Protein AF-A0A1M4LHS8-F1 (afdb_monomer_lite)

Structure (mmCIF, N/CA/C/O backbone):
data_AF-A0A1M4LHS8-F1
#
_entry.id   AF-A0A1M4LHS8-F1
#
loop_
_atom_site.group_PDB
_atom_site.id
_atom_site.type_symbol
_atom_site.label_atom_id
_atom_site.label_alt_id
_atom_site.label_comp_id
_atom_site.label_asym_id
_atom_site.label_entity_id
_atom_site.label_seq_id
_atom_site.pdbx_PDB_ins_code
_atom_site.Cartn_x
_atom_site.Cartn_y
_atom_site.Cartn_z
_atom_site.occupancy
_atom_site.B_iso_or_equiv
_atom_site.auth_seq_id
_atom_site.auth_comp_id
_atom_site.auth_asym_id
_atom_site.auth_atom_id
_atom_site.pdbx_PDB_model_num
ATOM 1 N N . MET A 1 1 ? -9.197 -25.760 8.493 1.00 36.19 1 MET A N 1
ATOM 2 C CA . MET A 1 1 ? -7.741 -25.864 8.741 1.00 36.19 1 MET A CA 1
ATOM 3 C C . MET A 1 1 ? -7.228 -24.480 9.116 1.00 36.19 1 MET A C 1
ATOM 5 O O . MET A 1 1 ? -7.525 -23.535 8.401 1.00 36.19 1 MET A O 1
ATOM 9 N N . LYS A 1 2 ? -6.586 -24.342 10.282 1.00 36.16 2 LYS A N 1
ATOM 10 C CA . LYS A 1 2 ? -6.091 -23.074 10.845 1.00 36.16 2 LYS A CA 1
ATOM 11 C C . LYS A 1 2 ? -4.640 -22.877 10.395 1.00 36.16 2 LYS A C 1
ATOM 13 O O . LYS A 1 2 ? -3.840 -23.763 10.670 1.00 36.16 2 LYS A O 1
ATOM 18 N N . PHE A 1 3 ? -4.295 -21.753 9.768 1.00 34.22 3 PHE A N 1
ATOM 19 C CA . PHE A 1 3 ? -2.891 -21.402 9.527 1.00 34.22 3 PHE A CA 1
ATOM 20 C C . PHE A 1 3 ? -2.610 -19.955 9.921 1.00 34.22 3 PHE A C 1
ATOM 22 O O . PHE A 1 3 ? -2.906 -18.997 9.216 1.00 34.22 3 PHE A O 1
ATOM 29 N N . THR A 1 4 ? -2.045 -19.851 11.116 1.00 42.25 4 THR A N 1
ATOM 30 C CA . THR A 1 4 ? -1.345 -18.716 11.702 1.00 42.25 4 THR A CA 1
ATOM 31 C C . THR A 1 4 ? -0.142 -18.351 10.827 1.00 42.25 4 THR A C 1
ATOM 33 O O . THR A 1 4 ? 0.730 -19.189 10.613 1.00 42.25 4 THR A O 1
ATOM 36 N N . ALA A 1 5 ? -0.055 -17.109 10.349 1.00 36.31 5 ALA A N 1
ATOM 37 C CA . ALA A 1 5 ? 1.145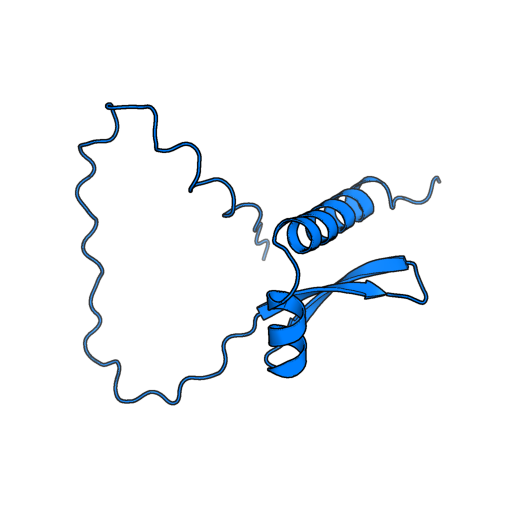 -16.594 9.689 1.00 36.31 5 ALA A CA 1
ATOM 38 C C . ALA A 1 5 ? 1.355 -15.121 10.064 1.00 36.31 5 ALA A C 1
ATOM 40 O O . ALA A 1 5 ? 0.913 -14.208 9.374 1.00 36.31 5 ALA A O 1
ATOM 41 N N . ILE A 1 6 ? 2.027 -14.904 11.194 1.00 45.03 6 ILE A N 1
ATOM 42 C CA . ILE A 1 6 ? 2.579 -13.608 11.591 1.00 45.03 6 ILE A CA 1
ATOM 43 C C . ILE A 1 6 ? 4.090 -13.791 11.783 1.00 45.03 6 ILE A C 1
ATOM 45 O O . ILE A 1 6 ? 4.525 -14.750 12.412 1.00 45.03 6 ILE A O 1
ATOM 49 N N . ALA A 1 7 ? 4.838 -12.807 11.276 1.00 40.72 7 ALA A N 1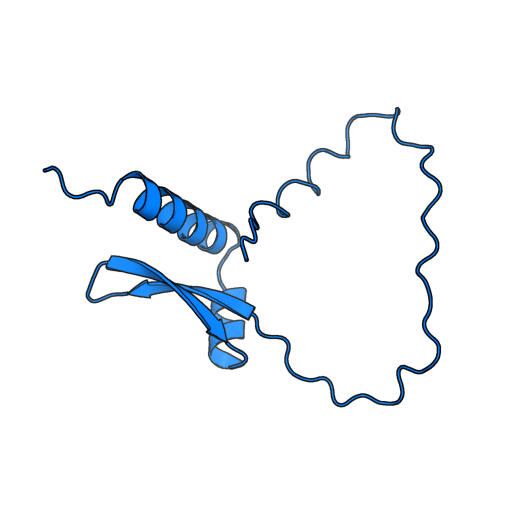
ATOM 50 C CA . ALA A 1 7 ? 6.229 -12.458 11.580 1.00 40.72 7 ALA A CA 1
ATOM 51 C C . ALA A 1 7 ? 7.365 -13.269 10.924 1.00 40.72 7 ALA A C 1
ATOM 53 O O . ALA A 1 7 ? 7.942 -14.175 11.514 1.00 40.72 7 ALA A O 1
ATOM 54 N N . LEU A 1 8 ? 7.836 -12.783 9.767 1.00 45.28 8 LEU A N 1
ATOM 55 C CA . LEU A 1 8 ? 9.219 -12.990 9.302 1.00 45.28 8 LEU A CA 1
ATOM 56 C C . LEU A 1 8 ? 9.909 -11.685 8.856 1.00 45.28 8 LEU A C 1
ATOM 58 O O . LEU A 1 8 ? 10.724 -11.695 7.939 1.00 45.28 8 LEU A O 1
ATOM 62 N N . LEU A 1 9 ? 9.641 -10.554 9.524 1.00 40.28 9 LEU A N 1
ATOM 63 C CA . LEU A 1 9 ? 10.369 -9.297 9.257 1.00 40.28 9 LEU A CA 1
ATOM 64 C C . LEU A 1 9 ? 11.315 -8.824 10.378 1.00 40.28 9 LEU A C 1
ATOM 66 O O . LEU A 1 9 ? 11.916 -7.765 10.253 1.00 40.28 9 LEU A O 1
ATOM 70 N N . GLY A 1 10 ? 11.509 -9.603 11.449 1.00 35.22 10 GLY A N 1
ATOM 71 C CA . GLY A 1 10 ? 12.373 -9.207 12.578 1.00 35.22 10 GLY A CA 1
ATOM 72 C C . GLY A 1 10 ? 13.808 -9.758 12.564 1.00 35.22 10 GLY A C 1
ATOM 73 O O . GLY A 1 10 ? 14.663 -9.275 13.302 1.00 35.22 10 GLY A O 1
ATOM 74 N N . ALA A 1 11 ? 14.115 -10.768 11.745 1.00 44.84 11 ALA A N 1
ATOM 75 C CA . ALA A 1 11 ? 15.318 -11.585 11.957 1.00 44.84 11 ALA A CA 1
ATOM 76 C C . ALA A 1 11 ? 16.637 -10.991 11.418 1.00 44.84 11 ALA A C 1
ATOM 78 O O . ALA A 1 11 ? 17.701 -11.544 11.685 1.00 44.84 11 ALA A O 1
ATOM 79 N N . ARG A 1 12 ? 16.617 -9.881 10.665 1.00 47.28 12 ARG A N 1
ATOM 80 C CA . ARG A 1 12 ? 17.836 -9.367 10.003 1.00 47.28 12 ARG A CA 1
ATOM 81 C C . ARG A 1 12 ? 18.603 -8.280 10.761 1.00 47.28 12 ARG A C 1
ATOM 83 O O . ARG A 1 12 ? 19.728 -7.986 10.369 1.00 47.28 12 ARG A O 1
ATOM 90 N N . VAL A 1 13 ? 18.065 -7.719 11.848 1.00 42.91 13 VAL A N 1
ATOM 91 C CA . VAL A 1 13 ? 18.705 -6.570 12.533 1.00 42.91 13 VAL A CA 1
ATOM 92 C C . VAL A 1 13 ? 19.318 -6.922 13.899 1.00 42.91 13 VAL A C 1
ATOM 94 O O . VAL A 1 13 ? 20.278 -6.281 14.314 1.00 42.91 13 VAL A O 1
ATOM 97 N N . LEU A 1 14 ? 18.879 -7.996 14.566 1.00 43.91 14 LEU A N 1
ATOM 98 C CA . LEU A 1 14 ? 19.375 -8.369 15.906 1.00 43.91 14 LEU A CA 1
ATOM 99 C C . LEU A 1 14 ? 20.565 -9.348 15.923 1.00 43.91 14 LEU A C 1
ATOM 101 O O . LEU A 1 14 ? 21.175 -9.555 16.969 1.00 43.91 14 LEU A O 1
ATOM 105 N N . ALA A 1 15 ? 20.966 -9.909 14.780 1.00 44.12 15 ALA A N 1
ATOM 106 C CA . ALA A 1 15 ? 22.022 -10.929 14.724 1.00 44.12 15 ALA A CA 1
ATOM 107 C C . ALA A 1 15 ? 23.469 -10.382 14.776 1.00 44.12 15 ALA A C 1
ATOM 109 O O . ALA A 1 15 ? 24.413 -11.148 14.611 1.00 44.12 15 ALA A O 1
ATOM 110 N N . ARG A 1 16 ? 23.683 -9.075 15.000 1.00 50.06 16 ARG A N 1
ATOM 111 C CA . ARG A 1 16 ? 25.036 -8.472 15.015 1.00 50.06 16 ARG A CA 1
ATOM 112 C C . ARG A 1 16 ? 25.711 -8.390 16.391 1.00 50.06 16 ARG A C 1
ATOM 114 O O . ARG A 1 16 ? 26.812 -7.859 16.470 1.00 50.06 16 ARG A O 1
ATOM 121 N N . ARG A 1 17 ? 25.099 -8.878 17.478 1.00 47.66 17 ARG A N 1
ATOM 122 C CA . ARG A 1 17 ? 25.655 -8.688 18.837 1.00 47.66 17 ARG A CA 1
ATOM 123 C C . ARG A 1 17 ? 25.615 -9.907 19.763 1.00 47.66 17 ARG A C 1
ATOM 125 O O . ARG A 1 17 ? 25.490 -9.730 20.965 1.00 47.66 17 ARG A O 1
ATOM 132 N N . HIS A 1 18 ? 25.772 -11.135 19.264 1.00 42.31 18 HIS A N 1
ATOM 133 C CA . HIS A 1 18 ? 26.091 -12.252 20.167 1.00 42.31 18 HIS A CA 1
ATOM 134 C C . HIS A 1 18 ? 27.027 -13.290 19.528 1.00 42.31 18 HIS A C 1
ATOM 136 O O . HIS A 1 18 ? 26.640 -13.939 18.559 1.00 42.31 18 HIS A O 1
ATOM 142 N N . PRO A 1 19 ? 28.225 -13.530 20.097 1.00 44.09 19 PRO A N 1
ATOM 143 C CA . PRO A 1 19 ? 29.186 -14.501 19.568 1.00 44.09 19 PRO A CA 1
ATOM 144 C C . PRO A 1 19 ? 28.834 -15.968 19.886 1.00 44.09 19 PRO A C 1
ATOM 146 O O . PRO A 1 19 ? 29.608 -16.860 19.563 1.00 44.09 19 PRO A O 1
ATOM 149 N N . LYS A 1 20 ? 27.677 -16.253 20.506 1.00 42.97 20 LYS A N 1
ATOM 150 C CA . LYS A 1 20 ? 27.291 -17.614 20.939 1.00 42.97 20 LYS A CA 1
ATOM 151 C C . LYS A 1 20 ? 26.520 -18.450 19.901 1.00 42.97 20 LYS A C 1
ATOM 153 O O . LYS A 1 20 ? 26.162 -19.579 20.204 1.00 42.97 20 LYS A O 1
ATOM 158 N N . TYR A 1 21 ? 26.292 -17.938 18.689 1.00 49.59 21 TYR A N 1
ATOM 159 C CA . TYR A 1 21 ? 25.602 -18.660 17.602 1.00 49.59 21 TYR A CA 1
ATOM 160 C C . TYR A 1 21 ? 26.526 -19.001 16.414 1.00 49.59 21 TYR A C 1
ATOM 162 O O . TYR A 1 21 ? 26.073 -19.127 15.281 1.00 49.59 21 TYR A O 1
ATOM 170 N N . SER A 1 22 ? 27.835 -19.147 16.648 1.00 46.12 22 SER A N 1
ATOM 171 C CA . SER A 1 22 ? 28.830 -19.449 15.604 1.00 46.12 22 SER A CA 1
ATOM 172 C C . SER A 1 22 ? 28.962 -20.937 15.242 1.00 46.12 22 SER A C 1
ATOM 174 O O . SER A 1 22 ? 29.774 -21.279 14.388 1.00 46.12 22 SER A O 1
ATOM 176 N N . GLN A 1 23 ? 28.166 -21.832 15.833 1.00 50.81 23 GLN A N 1
ATOM 177 C CA . GLN A 1 23 ? 28.193 -23.264 15.512 1.00 50.81 23 GLN A CA 1
ATOM 178 C C . GLN A 1 23 ? 26.786 -23.833 15.355 1.00 50.81 23 GLN A C 1
ATOM 180 O O . GLN A 1 23 ? 26.307 -24.613 16.172 1.00 50.81 23 GLN A O 1
ATOM 185 N N . MET A 1 24 ? 26.117 -23.461 14.268 1.00 42.50 24 MET A N 1
ATOM 186 C CA . MET A 1 24 ? 25.008 -24.258 13.757 1.00 42.50 24 MET A CA 1
ATOM 187 C C . MET A 1 24 ? 25.429 -24.758 12.373 1.00 42.50 24 MET A C 1
ATOM 189 O O . MET A 1 24 ? 25.693 -23.926 11.501 1.00 42.50 24 MET A O 1
ATOM 193 N N . PRO A 1 25 ? 25.586 -26.079 12.158 1.00 47.19 25 PRO A N 1
ATOM 194 C CA . PRO A 1 25 ? 25.985 -26.591 10.857 1.00 47.19 25 PRO A CA 1
ATOM 195 C C . PRO A 1 25 ? 24.916 -26.193 9.842 1.00 47.19 25 PRO A C 1
ATOM 197 O O . PRO A 1 25 ? 23.724 -26.439 10.047 1.00 47.19 25 PRO A O 1
ATOM 200 N N . ALA A 1 26 ? 25.343 -25.523 8.770 1.00 57.06 26 ALA A N 1
ATOM 201 C CA . ALA A 1 26 ? 24.468 -25.131 7.680 1.00 57.06 26 ALA A CA 1
ATOM 202 C C . ALA A 1 26 ? 23.751 -26.382 7.162 1.00 57.06 26 ALA A C 1
ATOM 204 O O . ALA A 1 26 ? 24.375 -27.293 6.620 1.00 57.06 26 ALA A O 1
ATOM 205 N N . ARG A 1 27 ? 22.433 -26.443 7.373 1.00 51.22 27 ARG A N 1
ATOM 206 C CA . ARG A 1 27 ? 21.583 -27.508 6.842 1.00 51.22 27 ARG A CA 1
ATOM 207 C C . ARG A 1 27 ? 21.805 -27.547 5.325 1.00 51.22 27 ARG A C 1
ATOM 209 O O . ARG A 1 27 ? 21.587 -26.514 4.687 1.00 51.22 27 ARG A O 1
ATOM 216 N N . PRO A 1 28 ? 22.258 -28.667 4.733 1.00 43.22 28 PRO A N 1
ATOM 217 C CA . PRO A 1 28 ? 22.498 -28.703 3.302 1.00 43.22 28 PRO A CA 1
ATOM 218 C C . PRO A 1 28 ? 21.167 -28.465 2.596 1.00 43.22 28 PRO A C 1
ATOM 220 O O . PRO A 1 28 ? 20.177 -29.158 2.846 1.00 43.22 28 PRO A O 1
ATOM 223 N N . ALA A 1 29 ? 21.134 -27.430 1.756 1.00 50.53 29 ALA A N 1
ATOM 224 C CA . ALA A 1 29 ? 20.023 -27.192 0.858 1.00 50.53 29 ALA A CA 1
ATOM 225 C C . ALA A 1 29 ? 19.870 -28.450 -0.001 1.00 50.53 29 ALA A C 1
ATOM 227 O O . ALA A 1 29 ? 20.748 -28.759 -0.806 1.00 50.53 29 ALA A O 1
ATOM 228 N N . SER A 1 30 ? 18.788 -29.196 0.224 1.00 49.16 30 SER A N 1
ATOM 229 C CA . SER A 1 30 ? 18.398 -30.318 -0.621 1.00 49.16 30 SER A CA 1
ATOM 230 C C . SER A 1 30 ? 18.270 -29.794 -2.051 1.00 49.16 30 SER A C 1
ATOM 232 O O . SER A 1 30 ? 17.312 -29.098 -2.389 1.00 49.16 30 SER A O 1
ATOM 234 N N . ARG A 1 31 ? 19.296 -30.034 -2.872 1.00 48.41 31 ARG A N 1
ATOM 235 C CA . ARG A 1 31 ? 19.244 -29.790 -4.309 1.00 48.41 31 ARG A CA 1
ATOM 236 C C . ARG A 1 31 ? 18.390 -30.902 -4.890 1.00 48.41 31 ARG A C 1
ATOM 238 O O . ARG A 1 31 ? 18.863 -32.024 -5.010 1.00 48.41 31 ARG A O 1
ATOM 245 N N . VAL A 1 32 ? 17.148 -30.582 -5.233 1.00 49.16 32 VAL A N 1
ATOM 246 C CA . VAL A 1 32 ? 16.343 -31.425 -6.119 1.00 49.16 32 VAL A CA 1
ATOM 247 C C . VAL A 1 32 ? 16.912 -31.249 -7.535 1.00 49.16 32 VAL A C 1
ATOM 249 O O . VAL A 1 32 ? 16.878 -30.126 -8.047 1.00 49.16 32 VAL A O 1
ATOM 252 N N . PRO A 1 33 ? 17.488 -32.287 -8.167 1.00 42.72 33 PRO A N 1
ATOM 253 C CA . PRO A 1 33 ? 17.905 -32.226 -9.564 1.00 42.72 33 PRO A CA 1
ATOM 254 C C . PRO A 1 33 ? 16.653 -32.341 -10.443 1.00 42.72 33 PRO A C 1
ATOM 256 O O . PRO A 1 33 ? 15.888 -33.286 -10.272 1.00 42.72 33 PRO A O 1
ATOM 259 N N . GLY A 1 34 ? 16.424 -31.376 -11.339 1.00 44.66 34 GLY A N 1
ATOM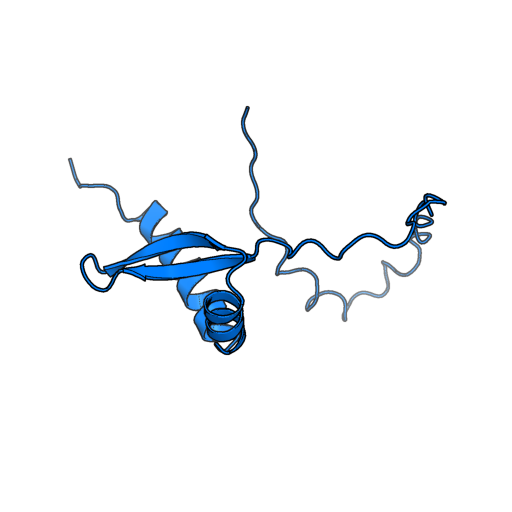 260 C CA . GLY A 1 34 ? 15.245 -31.366 -12.226 1.00 44.66 34 GLY A CA 1
ATOM 261 C C . GLY A 1 34 ? 14.487 -30.036 -12.317 1.00 44.66 34 GLY A C 1
ATOM 262 O O . GLY A 1 34 ? 13.309 -30.025 -12.648 1.00 44.66 34 GLY A O 1
ATOM 263 N N . ALA A 1 35 ? 15.113 -28.890 -12.023 1.00 54.44 35 ALA A N 1
ATOM 264 C CA . ALA A 1 35 ? 14.527 -27.584 -12.355 1.00 54.44 35 ALA A CA 1
ATOM 265 C C . ALA A 1 35 ? 14.776 -27.265 -13.841 1.00 54.44 35 ALA A C 1
ATOM 267 O O . ALA A 1 35 ? 15.557 -26.391 -14.208 1.00 54.44 35 ALA A O 1
ATOM 268 N N . GLU A 1 36 ? 14.159 -28.067 -14.691 1.00 52.06 36 GLU A N 1
ATOM 269 C CA . GLU A 1 36 ? 14.159 -27.973 -16.146 1.00 52.06 36 GLU A CA 1
ATOM 270 C C . GLU A 1 36 ? 13.405 -26.699 -16.525 1.00 52.06 36 GLU A C 1
ATOM 272 O O . GLU A 1 36 ? 12.243 -26.569 -16.157 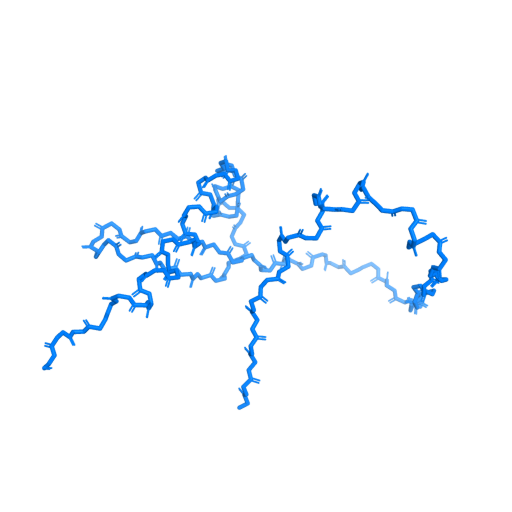1.00 52.06 36 GLU A O 1
ATOM 277 N N . HIS A 1 37 ? 14.105 -25.750 -17.167 1.00 55.69 37 HIS A N 1
ATOM 278 C CA . HIS A 1 37 ? 13.611 -24.556 -17.879 1.00 55.69 37 HIS A CA 1
ATOM 279 C C . HIS A 1 37 ? 12.145 -24.170 -17.613 1.00 55.69 37 HIS A C 1
ATOM 281 O O . HIS A 1 37 ? 11.310 -24.096 -18.514 1.00 55.69 37 HIS A O 1
ATOM 287 N N . GLY A 1 38 ? 11.822 -23.915 -16.346 1.00 52.25 38 GLY A N 1
ATOM 288 C CA . GLY A 1 38 ? 10.471 -23.579 -15.949 1.00 52.25 38 GLY A CA 1
ATOM 289 C C . GLY A 1 38 ? 10.206 -22.146 -16.359 1.00 52.25 38 GLY A C 1
ATOM 290 O O . GLY A 1 38 ? 10.853 -21.239 -15.837 1.00 52.25 38 GLY A O 1
ATOM 291 N N . THR A 1 39 ? 9.243 -21.930 -17.256 1.00 57.19 39 THR A N 1
ATOM 292 C CA . THR A 1 39 ? 8.546 -20.643 -17.387 1.00 57.19 39 THR A CA 1
ATOM 293 C C . THR A 1 39 ? 8.366 -20.057 -15.991 1.00 57.19 39 THR A C 1
ATOM 295 O O . THR A 1 39 ? 7.667 -20.658 -15.168 1.00 57.19 39 THR A O 1
ATOM 298 N N . ILE A 1 40 ? 9.055 -18.949 -15.697 1.00 70.88 40 ILE A N 1
ATOM 299 C CA . ILE A 1 40 ? 8.998 -18.295 -14.389 1.00 70.88 40 ILE A CA 1
ATOM 300 C C . ILE A 1 40 ? 7.559 -17.821 -14.223 1.00 70.88 40 ILE A C 1
ATOM 302 O O . ILE A 1 40 ? 7.170 -16.779 -14.746 1.00 70.88 40 ILE A O 1
ATOM 306 N N . ARG A 1 41 ? 6.737 -18.620 -13.539 1.00 72.25 41 ARG A N 1
ATOM 307 C CA . ARG A 1 41 ? 5.381 -18.202 -13.200 1.00 72.25 41 ARG A CA 1
ATOM 308 C C . ARG A 1 41 ? 5.509 -16.993 -12.273 1.00 72.25 41 ARG A C 1
ATOM 310 O O . ARG A 1 41 ? 6.264 -17.083 -11.296 1.00 72.25 41 ARG A O 1
ATOM 317 N N . PRO A 1 42 ? 4.819 -15.877 -12.558 1.00 78.62 42 PRO A N 1
ATOM 318 C CA . PRO A 1 42 ? 4.872 -14.713 -11.692 1.00 78.62 42 PRO A CA 1
ATOM 319 C C . PRO A 1 42 ? 4.395 -15.123 -10.299 1.00 78.62 42 PRO A C 1
ATOM 321 O O . PRO A 1 42 ? 3.341 -15.740 -10.139 1.00 78.62 42 PRO A O 1
ATOM 324 N N . ARG A 1 43 ? 5.224 -14.851 -9.289 1.00 86.31 43 ARG A N 1
ATOM 325 C CA . ARG A 1 43 ? 4.888 -15.167 -7.901 1.00 86.31 43 ARG A CA 1
ATOM 326 C C . ARG A 1 43 ? 3.908 -14.112 -7.390 1.00 86.31 43 ARG A C 1
ATOM 328 O O . ARG A 1 43 ? 4.253 -12.934 -7.461 1.00 86.31 43 ARG A O 1
ATOM 335 N N . PRO A 1 44 ? 2.735 -14.505 -6.863 1.00 91.81 44 PRO A N 1
ATOM 336 C CA . PRO A 1 44 ? 1.809 -13.556 -6.269 1.00 91.81 44 PRO A CA 1
ATOM 337 C C . PRO A 1 44 ? 2.465 -12.786 -5.121 1.00 91.81 44 PRO A C 1
ATOM 339 O O . PRO A 1 44 ? 3.167 -13.371 -4.291 1.00 91.81 44 PRO A O 1
ATOM 342 N N . VAL A 1 45 ? 2.209 -11.484 -5.062 1.00 93.44 45 VAL A N 1
ATOM 343 C CA . VAL A 1 45 ? 2.656 -10.586 -3.994 1.00 93.44 45 VAL A CA 1
ATOM 344 C C . VAL A 1 45 ? 1.428 -10.080 -3.250 1.00 93.44 45 VAL A C 1
ATOM 346 O O . VAL A 1 45 ? 0.442 -9.687 -3.870 1.00 93.44 45 VAL A O 1
ATOM 349 N N . ALA A 1 46 ? 1.487 -10.101 -1.920 1.00 95.75 46 ALA A N 1
ATOM 350 C CA . ALA A 1 46 ? 0.476 -9.471 -1.084 1.00 95.75 46 ALA A CA 1
ATOM 351 C C . ALA A 1 46 ? 0.713 -7.958 -1.054 1.00 95.75 46 ALA A C 1
ATOM 353 O O . ALA A 1 46 ? 1.795 -7.508 -0.667 1.00 95.75 46 ALA A O 1
ATOM 354 N N . ILE A 1 47 ? -0.299 -7.188 -1.440 1.00 96.12 47 ILE A N 1
ATOM 355 C CA . ILE A 1 47 ? -0.276 -5.727 -1.438 1.00 96.12 47 ILE A CA 1
ATOM 356 C C . ILE A 1 47 ? -1.295 -5.229 -0.425 1.00 96.12 47 ILE A C 1
ATOM 358 O O . ILE A 1 47 ? -2.418 -5.726 -0.376 1.00 96.12 47 ILE A O 1
ATOM 362 N N . TRP A 1 48 ? -0.896 -4.229 0.360 1.00 95.94 48 TRP A N 1
ATOM 363 C CA . TRP A 1 48 ? -1.773 -3.547 1.305 1.00 95.94 48 TRP A CA 1
ATOM 364 C C . TRP A 1 48 ? -2.129 -2.168 0.756 1.00 95.94 48 TRP A C 1
ATOM 366 O O . TRP A 1 48 ? -1.249 -1.422 0.322 1.00 95.94 48 TRP A O 1
ATOM 376 N N . LYS A 1 49 ? -3.409 -1.807 0.768 1.00 93.94 49 LYS A N 1
ATOM 377 C CA . LYS A 1 49 ? -3.884 -0.498 0.304 1.00 93.94 49 LYS A CA 1
ATOM 378 C C . LYS A 1 49 ? -4.999 0.015 1.200 1.00 93.94 49 LYS A C 1
ATOM 380 O O . LYS A 1 49 ? -5.789 -0.773 1.701 1.00 93.94 49 LYS A O 1
ATOM 385 N N . ALA A 1 50 ? -5.060 1.329 1.386 1.00 91.62 50 ALA A N 1
ATOM 386 C CA . ALA A 1 50 ? -6.246 1.960 1.943 1.00 91.62 50 ALA A CA 1
ATOM 387 C C . ALA A 1 50 ? -7.304 2.066 0.842 1.00 91.62 50 ALA A C 1
ATOM 389 O O . ALA A 1 50 ? -7.012 2.593 -0.234 1.00 91.62 50 ALA A O 1
ATOM 390 N N . ASP A 1 51 ? -8.508 1.576 1.100 1.00 89.81 51 ASP A N 1
ATOM 391 C CA . ASP A 1 51 ? -9.667 1.8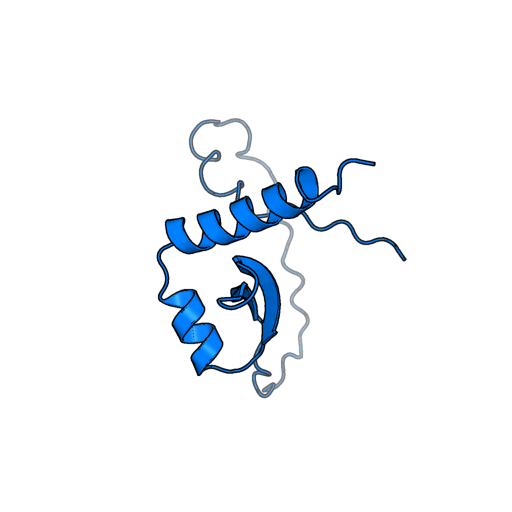93 0.282 1.00 89.81 51 ASP A CA 1
ATOM 392 C C . ASP A 1 51 ? -10.022 3.377 0.494 1.00 89.81 51 ASP A C 1
ATOM 394 O O . ASP A 1 51 ? -10.313 3.774 1.626 1.00 89.81 51 ASP A O 1
ATOM 398 N N . PRO A 1 52 ? -9.994 4.220 -0.553 1.00 87.06 52 PRO A N 1
ATOM 399 C CA . PRO A 1 52 ? -10.327 5.634 -0.421 1.00 87.06 52 PRO A CA 1
ATOM 400 C C . PRO A 1 52 ? -11.789 5.882 -0.021 1.00 87.06 52 PRO A C 1
ATOM 402 O O . PRO A 1 52 ? -12.079 6.940 0.530 1.00 87.06 52 PRO A O 1
ATOM 405 N N . ALA A 1 53 ? -12.707 4.944 -0.279 1.00 90.12 53 ALA A N 1
ATOM 406 C CA . ALA A 1 53 ? -14.119 5.099 0.060 1.00 90.12 53 ALA A CA 1
ATOM 407 C C . ALA A 1 53 ? -14.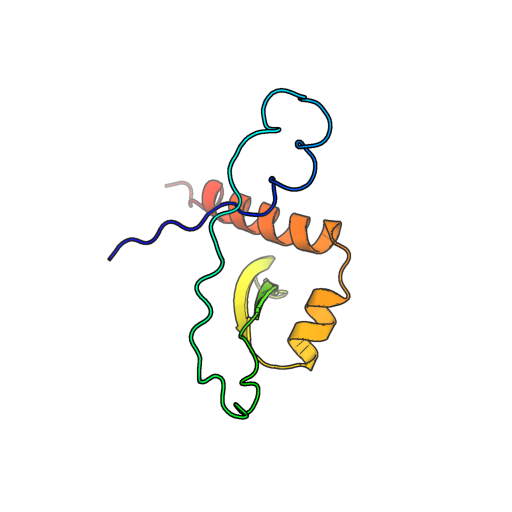392 4.817 1.543 1.00 90.12 53 ALA A C 1
ATOM 409 O O . ALA A 1 53 ? -15.157 5.536 2.184 1.00 90.12 53 ALA A O 1
ATOM 410 N N . THR A 1 54 ? -13.772 3.775 2.098 1.00 87.69 54 THR A N 1
ATOM 411 C CA . THR A 1 54 ? -14.034 3.330 3.477 1.00 87.69 54 THR A CA 1
ATOM 412 C C . THR A 1 54 ? -12.925 3.684 4.466 1.00 87.69 54 THR A C 1
ATOM 414 O O . THR A 1 54 ? -13.111 3.541 5.675 1.00 87.69 54 THR A O 1
ATOM 417 N N . GLY A 1 55 ? -11.752 4.100 3.983 1.00 87.62 55 GLY A N 1
ATOM 418 C CA . GLY A 1 55 ? -10.546 4.299 4.790 1.00 87.62 55 GLY A CA 1
ATOM 419 C C . GLY A 1 55 ? -9.979 3.004 5.386 1.00 87.62 55 GLY A C 1
ATOM 420 O O . GLY A 1 55 ? -9.041 3.044 6.189 1.00 87.62 55 GLY A O 1
ATOM 421 N N . ARG A 1 56 ? -10.540 1.839 5.038 1.00 90.94 56 ARG A N 1
ATOM 422 C CA . ARG A 1 56 ? -10.077 0.542 5.538 1.00 90.94 56 ARG A CA 1
ATOM 423 C C . ARG A 1 56 ? -8.815 0.123 4.809 1.00 90.94 56 ARG A C 1
ATOM 425 O O . ARG A 1 56 ? -8.691 0.332 3.608 1.00 90.94 56 ARG A O 1
ATOM 432 N N . ILE A 1 57 ? -7.876 -0.475 5.536 1.00 94.38 57 ILE A N 1
ATOM 433 C CA . ILE A 1 57 ? -6.724 -1.105 4.907 1.00 94.38 57 ILE A CA 1
ATOM 434 C C . ILE A 1 57 ? -7.123 -2.522 4.505 1.00 94.38 57 ILE A C 1
ATOM 436 O O . ILE A 1 57 ? -7.518 -3.336 5.339 1.00 94.38 57 ILE A O 1
ATOM 440 N N . GLU A 1 58 ? -6.980 -2.817 3.223 1.00 93.31 58 GLU A N 1
ATOM 441 C CA . GLU A 1 58 ? -7.258 -4.114 2.626 1.00 93.31 58 GLU A CA 1
ATOM 442 C C . GLU A 1 58 ? -5.969 -4.766 2.130 1.00 93.31 58 GLU A C 1
ATOM 444 O O . GLU A 1 58 ? -5.000 -4.087 1.779 1.00 93.31 58 GLU A O 1
ATOM 449 N N . CYS A 1 59 ? -5.973 -6.098 2.099 1.00 94.62 59 CYS A N 1
ATOM 450 C CA . CYS A 1 59 ? -4.883 -6.910 1.579 1.00 94.62 59 CYS A CA 1
ATOM 451 C C . CYS A 1 59 ? -5.408 -7.819 0.472 1.00 94.62 59 CYS A C 1
ATOM 453 O O . CYS A 1 59 ? -6.359 -8.573 0.690 1.00 94.62 59 CYS A O 1
ATOM 455 N N . HIS A 1 60 ? -4.761 -7.789 -0.692 1.00 94.06 60 HIS A N 1
ATOM 456 C CA . HIS A 1 60 ? -5.034 -8.726 -1.778 1.00 94.06 60 HIS A CA 1
ATOM 457 C C . HIS A 1 60 ? -3.735 -9.266 -2.377 1.00 94.06 60 HIS A C 1
ATOM 459 O O . HIS A 1 60 ? -2.683 -8.627 -2.333 1.00 94.06 60 HIS A O 1
ATOM 465 N N . TRP A 1 61 ? -3.807 -10.480 -2.920 1.00 95.81 61 TRP A N 1
ATOM 466 C CA . TRP A 1 61 ? -2.704 -11.093 -3.653 1.00 95.81 61 TRP A CA 1
ATOM 467 C C . TRP A 1 61 ? -2.844 -10.764 -5.132 1.00 95.81 61 TRP A C 1
ATOM 469 O O . TRP A 1 61 ? -3.916 -10.950 -5.703 1.00 95.81 61 TRP A O 1
ATOM 479 N N . THR A 1 62 ? -1.764 -10.316 -5.760 1.00 94.44 62 THR A N 1
ATOM 480 C CA . THR A 1 62 ? -1.761 -9.972 -7.184 1.00 94.44 62 THR A CA 1
ATOM 481 C C . THR A 1 62 ? -0.491 -10.458 -7.866 1.00 94.44 62 THR A C 1
ATOM 483 O O . THR A 1 62 ? 0.560 -10.613 -7.238 1.00 94.44 62 THR A O 1
ATOM 486 N N . THR A 1 63 ? -0.592 -10.709 -9.166 1.00 95.31 63 THR A N 1
ATOM 487 C CA . THR A 1 63 ? 0.551 -10.907 -10.066 1.00 95.31 63 THR A CA 1
ATOM 488 C C . THR A 1 63 ? 0.678 -9.767 -11.076 1.00 95.31 63 THR A C 1
ATOM 490 O O . THR A 1 63 ? 1.525 -9.857 -11.961 1.00 95.31 63 THR A O 1
ATOM 493 N N . ASP A 1 64 ? -0.160 -8.726 -10.982 1.00 94.25 64 ASP A N 1
ATOM 494 C CA . ASP A 1 64 ? -0.106 -7.570 -11.877 1.00 94.25 64 ASP A CA 1
ATOM 495 C C . ASP A 1 64 ? 1.212 -6.805 -11.655 1.00 94.25 64 ASP A C 1
ATOM 497 O O . ASP A 1 64 ? 1.446 -6.287 -10.557 1.00 94.25 64 ASP A O 1
ATOM 501 N N . PRO A 1 65 ? 2.091 -6.711 -12.670 1.00 92.25 65 PRO A N 1
ATOM 502 C CA . PRO A 1 65 ? 3.372 -6.030 -12.529 1.00 92.25 65 PRO A CA 1
ATOM 503 C C . PRO A 1 65 ? 3.234 -4.539 -12.184 1.00 92.25 65 PRO A C 1
ATOM 505 O O . PRO A 1 65 ? 4.109 -3.997 -11.504 1.00 92.25 65 PRO A O 1
ATOM 508 N N . ASN A 1 66 ? 2.157 -3.869 -12.598 1.00 94.94 66 ASN A N 1
ATOM 509 C CA . ASN A 1 66 ? 1.931 -2.454 -12.297 1.00 94.94 66 ASN A CA 1
ATOM 510 C C . ASN A 1 66 ? 1.577 -2.257 -10.822 1.00 94.94 66 ASN A C 1
ATOM 512 O O . ASN A 1 66 ? 2.150 -1.399 -10.152 1.00 94.94 66 ASN A O 1
ATOM 516 N N . GLU A 1 67 ? 0.694 -3.096 -10.278 1.00 93.81 67 GLU A N 1
ATOM 517 C CA . GLU A 1 67 ? 0.375 -3.054 -8.850 1.00 93.81 67 GLU A CA 1
ATOM 518 C C . GLU A 1 67 ? 1.594 -3.426 -7.999 1.00 93.81 67 GLU A C 1
ATOM 520 O O . GLU A 1 67 ? 1.906 -2.740 -7.022 1.00 93.81 67 GLU A O 1
ATOM 525 N N . VAL A 1 68 ? 2.324 -4.477 -8.389 1.00 93.69 68 VAL A N 1
ATOM 526 C CA . VAL A 1 68 ? 3.526 -4.931 -7.677 1.00 93.69 68 VAL A CA 1
ATOM 527 C C . VAL A 1 68 ? 4.605 -3.855 -7.686 1.00 93.69 68 VAL A C 1
ATOM 529 O O . VAL A 1 68 ? 5.164 -3.553 -6.635 1.00 93.69 68 VAL A O 1
ATOM 532 N N . SER A 1 69 ? 4.893 -3.245 -8.836 1.00 94.56 69 SER A N 1
ATOM 533 C CA . SER A 1 69 ? 5.889 -2.171 -8.924 1.00 94.56 69 SER A CA 1
ATOM 534 C C . SER A 1 69 ? 5.486 -0.947 -8.103 1.00 94.56 69 SER A C 1
ATOM 536 O O . SER A 1 69 ? 6.311 -0.442 -7.346 1.00 94.56 69 SER A O 1
ATOM 538 N N . ALA A 1 70 ? 4.219 -0.527 -8.145 1.00 94.50 70 ALA A N 1
ATOM 539 C CA . ALA A 1 70 ? 3.715 0.564 -7.312 1.00 94.50 70 ALA A CA 1
ATOM 540 C C . ALA A 1 70 ? 3.796 0.242 -5.809 1.00 94.50 70 ALA A C 1
ATOM 542 O O . ALA A 1 70 ? 4.083 1.115 -4.990 1.00 94.50 70 ALA A O 1
ATOM 543 N N . TRP A 1 71 ? 3.567 -1.014 -5.414 1.00 93.88 71 TRP A N 1
ATOM 544 C CA . TRP A 1 71 ? 3.781 -1.467 -4.039 1.00 93.88 71 TRP A CA 1
ATOM 545 C C . TRP A 1 71 ? 5.251 -1.424 -3.634 1.00 93.88 71 TRP A C 1
ATOM 547 O O . TRP A 1 71 ? 5.565 -0.878 -2.578 1.00 93.88 71 TRP A O 1
ATOM 557 N N . LEU A 1 72 ? 6.147 -1.940 -4.473 1.00 93.50 72 LEU A N 1
ATOM 558 C CA . LEU A 1 72 ? 7.584 -1.985 -4.200 1.00 93.50 72 LEU A CA 1
ATOM 559 C C . LEU A 1 72 ? 8.269 -0.613 -4.282 1.00 93.50 72 LEU A C 1
ATOM 561 O O . LEU A 1 72 ? 9.317 -0.440 -3.669 1.00 93.50 72 LEU A O 1
ATOM 565 N N . ALA A 1 73 ? 7.683 0.353 -4.991 1.00 96.44 73 ALA A N 1
ATOM 566 C CA . ALA A 1 73 ? 8.163 1.732 -5.045 1.00 96.44 73 ALA A CA 1
ATOM 567 C C . ALA A 1 73 ? 7.926 2.508 -3.736 1.00 96.44 73 ALA A C 1
ATOM 569 O O . ALA A 1 73 ? 8.592 3.515 -3.498 1.00 96.44 73 ALA A O 1
ATOM 570 N N . ARG A 1 74 ? 7.000 2.048 -2.880 1.00 95.50 74 ARG A N 1
ATOM 571 C CA . ARG A 1 74 ? 6.785 2.634 -1.550 1.00 95.50 74 ARG A CA 1
ATOM 572 C C . ARG A 1 74 ? 8.007 2.415 -0.668 1.00 95.50 74 ARG A C 1
ATOM 574 O O . ARG A 1 74 ? 8.643 1.360 -0.704 1.00 95.50 74 ARG A O 1
ATOM 581 N N . SER A 1 75 ? 8.291 3.386 0.188 1.00 97.19 75 SER A N 1
ATOM 582 C CA . SER A 1 75 ? 9.317 3.229 1.213 1.00 97.19 75 SER A CA 1
ATOM 583 C C . SER A 1 75 ? 8.963 2.082 2.165 1.00 97.19 75 SER A C 1
ATOM 585 O O . SER A 1 75 ? 7.794 1.757 2.398 1.00 97.19 75 SER A O 1
ATOM 587 N N . CYS A 1 76 ? 9.982 1.485 2.784 1.00 93.12 76 CYS A N 1
ATOM 588 C CA . CYS A 1 76 ? 9.766 0.436 3.780 1.00 93.12 76 CYS A CA 1
ATOM 589 C C . CYS A 1 76 ? 8.915 0.918 4.970 1.00 93.12 76 CYS A C 1
ATOM 591 O O . CYS A 1 76 ? 8.194 0.117 5.564 1.00 93.12 76 CYS A O 1
ATOM 593 N N . PHE A 1 77 ? 8.956 2.216 5.292 1.00 95.88 77 PHE A N 1
ATOM 594 C CA . PHE A 1 77 ? 8.135 2.818 6.341 1.00 95.88 77 PHE A CA 1
ATOM 595 C C . PHE A 1 77 ? 6.662 2.905 5.952 1.00 95.88 77 PHE A C 1
ATOM 597 O O . PHE A 1 77 ? 5.813 2.564 6.768 1.00 95.88 77 PHE A O 1
ATOM 604 N N . GLU A 1 78 ? 6.344 3.294 4.718 1.00 94.44 78 GLU A N 1
ATOM 605 C CA . GLU A 1 78 ? 4.957 3.314 4.234 1.00 94.44 78 GLU A CA 1
ATOM 606 C C . GLU A 1 78 ? 4.368 1.904 4.186 1.00 94.44 78 GLU A C 1
ATOM 608 O O . GLU A 1 78 ? 3.255 1.678 4.660 1.00 94.44 78 GLU A O 1
ATOM 613 N N . GLN A 1 79 ? 5.134 0.931 3.680 1.00 96.19 79 GLN A N 1
ATOM 614 C CA . GLN A 1 79 ? 4.712 -0.470 3.659 1.00 96.19 79 GLN A CA 1
ATOM 615 C C . GLN A 1 79 ? 4.462 -0.998 5.078 1.00 96.19 79 GLN A C 1
ATOM 617 O O . GLN A 1 79 ? 3.410 -1.579 5.350 1.00 96.19 79 GLN A O 1
ATOM 622 N N . ALA A 1 80 ? 5.402 -0.769 6.001 1.00 95.81 80 ALA A N 1
ATOM 623 C CA . ALA A 1 80 ? 5.255 -1.177 7.394 1.00 95.81 80 ALA A CA 1
ATOM 624 C C . ALA A 1 80 ? 4.086 -0.458 8.083 1.00 95.81 80 ALA A C 1
ATOM 626 O O . ALA A 1 80 ? 3.341 -1.089 8.831 1.00 95.81 80 ALA A O 1
ATOM 627 N N . GLY A 1 81 ? 3.893 0.833 7.807 1.00 96.00 81 GLY A N 1
ATOM 628 C CA . GLY A 1 81 ? 2.800 1.639 8.340 1.00 96.00 81 GLY A CA 1
ATOM 629 C C . GLY A 1 81 ? 1.433 1.095 7.937 1.00 96.00 81 GLY A C 1
ATOM 630 O O . GLY A 1 81 ? 0.583 0.912 8.804 1.00 96.00 81 GLY A O 1
ATOM 631 N N . LEU A 1 82 ? 1.242 0.743 6.662 1.00 94.69 82 LEU A N 1
ATOM 632 C CA . LEU A 1 82 ? -0.004 0.142 6.170 1.00 94.69 82 LEU A CA 1
ATOM 633 C C . LEU A 1 82 ? -0.292 -1.210 6.831 1.00 94.69 82 LEU A C 1
ATOM 635 O O . LEU A 1 82 ? -1.409 -1.451 7.285 1.00 94.69 82 LEU A O 1
ATOM 639 N N . ILE A 1 83 ? 0.721 -2.071 6.953 1.00 94.19 83 ILE A N 1
ATOM 640 C CA . ILE A 1 83 ? 0.577 -3.376 7.613 1.00 94.19 83 ILE A CA 1
ATOM 641 C C . ILE A 1 83 ? 0.220 -3.195 9.095 1.00 94.19 83 ILE A C 1
ATOM 643 O O . ILE A 1 83 ? -0.687 -3.851 9.606 1.00 94.19 83 ILE A O 1
ATOM 647 N N . MET A 1 84 ? 0.900 -2.286 9.796 1.00 94.56 84 MET A N 1
ATOM 648 C CA . MET A 1 84 ? 0.630 -2.007 11.207 1.00 94.56 84 MET A CA 1
ATOM 649 C C . MET A 1 84 ? -0.754 -1.388 11.416 1.00 94.56 84 MET A C 1
ATOM 651 O O . MET A 1 84 ? -1.455 -1.783 12.348 1.00 94.56 84 MET A O 1
ATOM 655 N N . ALA A 1 85 ? -1.169 -0.468 10.545 1.00 92.12 85 ALA A N 1
ATOM 656 C CA . ALA A 1 85 ? -2.499 0.127 10.573 1.00 92.12 85 ALA A CA 1
ATOM 657 C C . ALA A 1 85 ? -3.587 -0.937 10.373 1.00 92.12 85 ALA A C 1
ATOM 659 O O . ALA A 1 85 ? -4.544 -0.972 11.142 1.00 92.12 85 ALA A O 1
ATOM 660 N N . ALA A 1 86 ? -3.405 -1.870 9.433 1.00 92.44 86 ALA A N 1
ATOM 661 C CA . ALA A 1 86 ? -4.333 -2.984 9.242 1.00 92.44 86 ALA A CA 1
ATOM 662 C C . ALA A 1 86 ? -4.449 -3.878 10.491 1.00 92.44 86 ALA A C 1
ATOM 664 O O . ALA A 1 86 ? -5.546 -4.265 10.896 1.00 92.44 86 ALA A O 1
ATOM 665 N N . VAL A 1 87 ? -3.326 -4.169 11.159 1.00 89.94 87 VAL A N 1
ATOM 666 C CA . VAL A 1 87 ? -3.326 -4.933 12.421 1.00 89.94 87 VAL A CA 1
ATOM 667 C C . VAL A 1 87 ? -4.089 -4.189 13.519 1.00 89.94 87 VAL A C 1
ATOM 669 O O . VAL A 1 87 ? -4.823 -4.811 14.287 1.00 89.94 87 VAL A O 1
ATOM 672 N N . GLN A 1 88 ? -3.940 -2.867 13.605 1.00 90.12 88 GLN A N 1
ATOM 673 C CA . GLN A 1 88 ? -4.677 -2.046 14.568 1.00 90.12 88 GLN A CA 1
ATOM 674 C C . GLN A 1 88 ? -6.171 -1.993 14.239 1.00 90.12 88 GLN A C 1
ATOM 676 O O . GLN A 1 88 ? -6.989 -2.138 15.145 1.00 90.12 88 GLN A O 1
ATOM 681 N N . GLN A 1 89 ? -6.542 -1.887 12.961 1.00 85.75 89 GLN A N 1
ATOM 682 C CA . GLN A 1 89 ? -7.938 -1.945 12.520 1.00 85.75 89 GLN A CA 1
ATOM 683 C C . GLN A 1 89 ? -8.618 -3.256 12.930 1.00 85.75 89 GLN A C 1
ATOM 685 O O . GLN A 1 89 ? -9.765 -3.231 13.361 1.00 85.75 89 GLN A O 1
ATOM 690 N N . GLY A 1 90 ? -7.913 -4.391 12.888 1.00 78.06 90 GLY A N 1
ATOM 691 C CA . GLY A 1 90 ? -8.438 -5.665 13.392 1.00 78.06 90 GLY A CA 1
ATOM 692 C C . GLY A 1 90 ? -8.601 -5.730 14.917 1.00 78.06 90 GLY A C 1
ATOM 693 O O . GLY A 1 90 ? -9.404 -6.514 15.411 1.00 78.06 90 GLY A O 1
ATOM 694 N N . ARG A 1 91 ? -7.856 -4.913 15.674 1.00 69.06 91 ARG A N 1
ATOM 695 C CA . ARG A 1 91 ? -7.906 -4.871 17.148 1.00 69.06 91 ARG A CA 1
ATOM 696 C C . ARG A 1 91 ? -8.943 -3.892 17.689 1.00 69.06 91 ARG A C 1
ATOM 698 O O . ARG A 1 91 ? -9.547 -4.170 18.717 1.00 69.06 91 ARG A O 1
ATOM 705 N N . PHE A 1 92 ? -9.126 -2.762 17.013 1.00 65.44 92 PHE A N 1
ATOM 706 C CA . PHE A 1 92 ? -9.999 -1.669 17.454 1.00 65.44 92 PHE A CA 1
ATOM 707 C C . PHE A 1 92 ? -11.272 -1.526 16.614 1.00 65.44 92 PHE A C 1
ATOM 709 O O . PHE A 1 92 ? -12.142 -0.737 16.956 1.00 65.44 92 PHE A O 1
ATOM 716 N N . GLY A 1 93 ? -11.415 -2.297 15.534 1.00 59.03 93 GLY A N 1
ATOM 717 C CA . GLY A 1 93 ? -12.591 -2.297 14.664 1.00 59.03 93 GLY A CA 1
ATOM 718 C C . GLY A 1 93 ? -13.797 -3.072 15.202 1.00 59.03 93 GLY A C 1
ATOM 719 O O . GLY A 1 93 ? -14.626 -3.490 14.396 1.00 59.03 93 GLY A O 1
ATOM 720 N N . MET A 1 94 ? -13.897 -3.297 16.518 1.00 53.88 94 MET A N 1
ATOM 721 C CA . MET A 1 94 ? -15.121 -3.838 17.113 1.00 53.88 94 MET A CA 1
ATOM 722 C C . MET A 1 94 ? -16.172 -2.723 17.206 1.00 53.88 94 MET A C 1
ATOM 724 O O . MET A 1 94 ? -15.862 -1.661 17.750 1.00 53.88 94 MET A O 1
ATOM 728 N N . PRO A 1 95 ? -17.406 -2.930 16.711 1.00 52.19 95 PRO A N 1
ATOM 729 C CA . PRO A 1 95 ? -18.512 -2.069 17.097 1.00 52.19 95 PRO A CA 1
ATOM 730 C C . PRO A 1 95 ? -18.719 -2.211 18.608 1.00 52.19 95 PRO A C 1
ATOM 732 O O . PRO A 1 95 ? -18.768 -3.323 19.134 1.00 52.19 95 PRO A O 1
ATOM 735 N N . ALA A 1 96 ? -18.804 -1.078 19.303 1.00 49.56 96 ALA A N 1
ATOM 736 C CA . ALA A 1 96 ? -19.337 -1.047 20.654 1.00 49.56 96 ALA A CA 1
ATOM 737 C C . ALA A 1 96 ? -20.786 -1.558 20.589 1.00 49.56 96 ALA A C 1
ATOM 739 O O . ALA A 1 96 ? -21.629 -0.928 19.947 1.00 49.56 96 ALA A O 1
ATOM 740 N N . HIS A 1 97 ? -21.037 -2.718 21.191 1.00 44.81 97 HIS A N 1
ATOM 741 C CA . HIS A 1 97 ? -22.371 -3.194 21.541 1.00 44.81 97 HIS A CA 1
ATOM 742 C C . HIS A 1 97 ? -22.517 -3.105 23.054 1.00 44.81 97 HIS A C 1
ATOM 744 O O . HIS A 1 97 ? -21.570 -3.547 23.747 1.00 44.81 97 HIS A O 1
#

Foldseek 3Di:
DDDDDDDDPPDPPPPPPDPVPPDDPPDPDPDDPDPPPDPPDQDWDWAWDQDPVPRAIDIDTDSPPVRVVVRVPDDPCVRVVRVVVNVVCVVPVDPDD

Radius of gyration: 19.25 Å; chains: 1; bounding box: 52×38×39 Å

pLDDT: mean 70.72, std 23.08, range [34.22, 97.19]

Secondary structure (DSSP, 8-state):
--------SSTTTSTTS-GGGS----------S---S---PPPPEEEEEE-TTT--EEEEEE--HHHHHHHHTS-HHHHHHHHHHHHHHHHH-----

Sequence (97 aa):
MKFTAIALLGARVLARRHPKYSQMPARPASRVPGAEHGTIRPRPVAIWKADPATGRIECHWTTDPNEVSAWLARSCFEQAGLIMAAVQQGRFGMPAH